Protein AF-A0A522XTF6-F1 (afdb_monomer)

Structure (mmCIF, N/CA/C/O backbone):
data_AF-A0A522XTF6-F1
#
_entry.id   AF-A0A522XTF6-F1
#
loop_
_atom_site.group_PDB
_atom_site.id
_atom_site.type_symbol
_atom_site.label_atom_id
_atom_site.label_alt_id
_atom_site.label_comp_id
_atom_site.label_asym_id
_atom_site.label_entity_id
_atom_site.label_seq_id
_atom_site.pdbx_PDB_ins_code
_atom_site.Car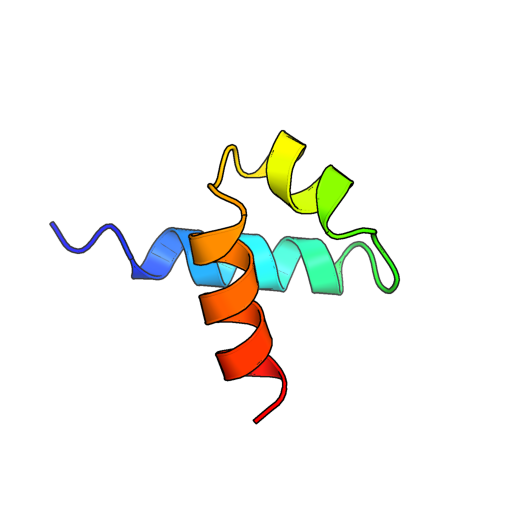tn_x
_atom_site.Cartn_y
_atom_site.Cartn_z
_atom_site.occupancy
_atom_site.B_iso_or_equiv
_atom_site.auth_seq_id
_atom_site.auth_comp_id
_atom_site.auth_asym_id
_atom_site.auth_atom_id
_atom_site.pdbx_PDB_model_num
ATOM 1 N N . MET A 1 1 ? 13.459 -13.864 -7.596 1.00 46.09 1 MET A N 1
ATOM 2 C CA . MET A 1 1 ? 13.312 -13.163 -6.304 1.00 46.09 1 MET A CA 1
ATOM 3 C C . MET A 1 1 ? 12.165 -12.186 -6.503 1.00 46.09 1 MET A C 1
ATOM 5 O O . MET A 1 1 ? 12.389 -11.050 -6.898 1.00 46.09 1 MET A O 1
ATOM 9 N N . ASP A 1 2 ? 10.935 -12.689 -6.408 1.00 47.56 2 ASP A N 1
ATOM 10 C CA . ASP A 1 2 ? 9.714 -11.932 -6.701 1.00 47.56 2 ASP A CA 1
ATOM 11 C C . ASP A 1 2 ? 9.251 -11.163 -5.453 1.00 47.56 2 ASP A C 1
ATOM 13 O O . ASP A 1 2 ? 8.314 -11.554 -4.769 1.00 47.56 2 ASP A O 1
ATOM 17 N N . ASP A 1 3 ? 9.909 -10.034 -5.174 1.00 56.84 3 ASP A N 1
ATOM 18 C CA . ASP A 1 3 ? 9.658 -9.118 -4.037 1.00 56.84 3 ASP A CA 1
ATOM 19 C C . ASP A 1 3 ? 8.281 -8.407 -4.063 1.00 56.84 3 ASP A C 1
ATOM 21 O O . ASP A 1 3 ? 7.962 -7.566 -3.217 1.00 56.84 3 ASP A O 1
ATOM 25 N N . LYS A 1 4 ? 7.439 -8.679 -5.069 1.00 55.38 4 LYS A N 1
ATOM 26 C CA . LYS A 1 4 ? 6.132 -8.016 -5.214 1.00 55.38 4 LYS A CA 1
ATOM 27 C C . LYS A 1 4 ? 5.045 -8.601 -4.311 1.00 55.38 4 LYS A C 1
ATOM 29 O O . LYS A 1 4 ? 4.110 -7.870 -3.992 1.00 55.38 4 LYS A O 1
ATOM 34 N N . SER A 1 5 ? 5.151 -9.870 -3.910 1.00 58.38 5 SER A N 1
ATOM 35 C CA . SER A 1 5 ? 4.103 -10.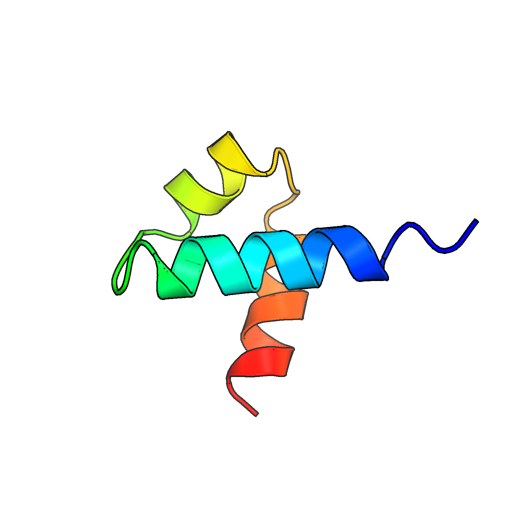538 -3.119 1.00 58.38 5 SER A CA 1
ATOM 36 C C . SER A 1 5 ? 4.021 -9.988 -1.689 1.00 58.38 5 SER A C 1
ATOM 38 O O . SER A 1 5 ? 2.936 -9.659 -1.210 1.00 58.38 5 SER A O 1
ATOM 40 N N . ASP A 1 6 ? 5.169 -9.774 -1.045 1.00 70.25 6 ASP A N 1
ATOM 41 C CA . ASP A 1 6 ? 5.236 -9.419 0.380 1.00 70.25 6 ASP A CA 1
ATOM 42 C C . ASP A 1 6 ? 4.679 -8.022 0.687 1.00 70.25 6 ASP A C 1
ATOM 44 O O . ASP A 1 6 ? 4.099 -7.779 1.747 1.00 70.25 6 ASP A O 1
ATOM 48 N N . ASN A 1 7 ? 4.835 -7.074 -0.239 1.00 73.19 7 ASN A N 1
ATOM 49 C CA . ASN A 1 7 ? 4.409 -5.690 -0.022 1.00 73.19 7 ASN A CA 1
ATOM 50 C C . ASN A 1 7 ? 2.886 -5.5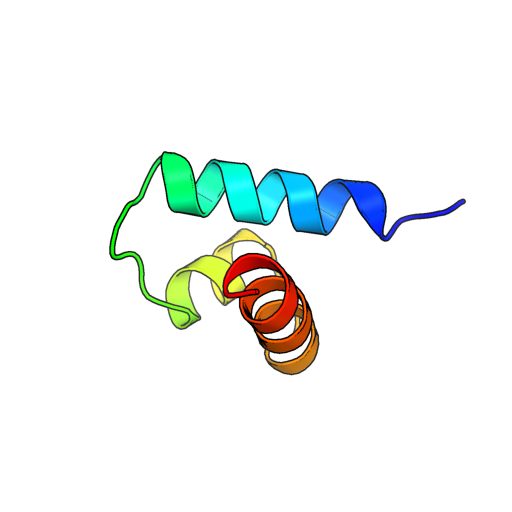32 -0.076 1.00 73.19 7 ASN A C 1
ATOM 52 O O . ASN A 1 7 ? 2.322 -4.757 0.698 1.00 73.19 7 ASN A O 1
ATOM 56 N N . ALA A 1 8 ? 2.220 -6.281 -0.958 1.00 75.00 8 ALA A N 1
ATOM 57 C CA . ALA A 1 8 ? 0.764 -6.281 -1.057 1.00 75.00 8 ALA A CA 1
ATOM 58 C C . ALA A 1 8 ? 0.124 -6.908 0.190 1.00 75.00 8 ALA A C 1
ATOM 60 O O . ALA A 1 8 ? -0.835 -6.361 0.732 1.00 75.00 8 ALA A O 1
ATOM 61 N N . GLU A 1 9 ? 0.689 -8.011 0.682 1.00 81.94 9 GLU A N 1
ATOM 62 C CA . GLU A 1 9 ? 0.198 -8.686 1.884 1.00 81.94 9 GLU A CA 1
ATOM 63 C C . GLU A 1 9 ? 0.381 -7.822 3.138 1.00 81.94 9 GLU A C 1
ATOM 65 O O . GLU A 1 9 ? -0.569 -7.620 3.895 1.00 81.94 9 GLU A O 1
ATOM 70 N N . ARG A 1 10 ? 1.561 -7.212 3.313 1.00 81.88 10 ARG A N 1
ATOM 71 C CA . ARG A 1 10 ? 1.812 -6.251 4.402 1.00 81.88 10 ARG A CA 1
ATOM 72 C C . ARG A 1 10 ? 0.865 -5.059 4.352 1.00 81.88 10 ARG A C 1
ATOM 74 O O . ARG A 1 10 ? 0.383 -4.606 5.388 1.00 81.88 10 ARG A O 1
ATOM 81 N N . MET A 1 11 ? 0.578 -4.559 3.152 1.00 80.81 11 MET A N 1
ATOM 82 C CA . MET A 1 11 ? -0.381 -3.480 2.964 1.00 80.81 11 MET A CA 1
ATOM 83 C C . MET A 1 11 ? -1.797 -3.896 3.358 1.00 80.81 11 MET A C 1
ATOM 85 O O . MET A 1 11 ? -2.469 -3.156 4.076 1.00 80.81 11 MET A O 1
ATOM 89 N N . LEU A 1 12 ? -2.238 -5.073 2.920 1.00 82.31 12 LEU A N 1
ATOM 90 C CA . LEU A 1 12 ? -3.554 -5.597 3.253 1.00 82.31 12 LEU A CA 1
ATOM 91 C C . LEU A 1 12 ? -3.701 -5.789 4.766 1.00 82.31 12 LEU A C 1
ATOM 93 O O . LEU A 1 12 ? -4.677 -5.316 5.344 1.00 82.31 12 LEU A O 1
ATOM 97 N N . GLN A 1 13 ? -2.710 -6.404 5.416 1.00 85.56 13 GLN A N 1
ATOM 98 C CA . GLN A 1 13 ? -2.687 -6.570 6.871 1.00 85.56 13 GLN A CA 1
ATOM 99 C C . GLN A 1 13 ? -2.741 -5.224 7.596 1.00 85.56 13 GLN A C 1
ATOM 101 O O . GLN A 1 13 ? -3.505 -5.069 8.547 1.00 85.56 13 GLN A O 1
ATOM 106 N N . PHE A 1 14 ? -1.986 -4.226 7.131 1.00 84.75 14 PHE A N 1
ATOM 107 C CA . PHE A 1 14 ? -2.003 -2.896 7.731 1.00 84.75 14 PHE A CA 1
ATOM 108 C C . PHE A 1 14 ? -3.384 -2.231 7.628 1.00 84.75 14 PHE A C 1
ATOM 110 O O . PHE A 1 14 ? -3.859 -1.662 8.611 1.00 84.75 14 PHE A O 1
ATOM 117 N N . ILE A 1 15 ? -4.041 -2.324 6.466 1.00 83.06 15 ILE A N 1
ATOM 118 C CA . ILE A 1 15 ? -5.391 -1.779 6.242 1.00 83.06 15 ILE A CA 1
ATOM 119 C C . ILE A 1 15 ? -6.426 -2.521 7.093 1.00 83.06 15 ILE A C 1
ATOM 121 O O . ILE A 1 15 ? -7.300 -1.884 7.676 1.00 83.06 15 ILE A O 1
ATOM 125 N N . GLN A 1 16 ? -6.317 -3.847 7.204 1.00 83.88 16 GLN A N 1
ATOM 126 C CA . GLN A 1 16 ? -7.201 -4.656 8.047 1.00 83.88 16 GLN A CA 1
ATOM 127 C C . GLN A 1 16 ? -7.047 -4.323 9.535 1.00 83.88 16 GLN A C 1
ATOM 129 O O . GLN A 1 16 ? -8.040 -4.264 10.254 1.00 83.88 16 GLN A O 1
ATOM 134 N N . GLN A 1 17 ? -5.819 -4.082 10.000 1.00 86.19 17 GLN A N 1
ATOM 135 C CA . GLN A 1 17 ? -5.552 -3.680 11.383 1.00 86.19 17 GLN A C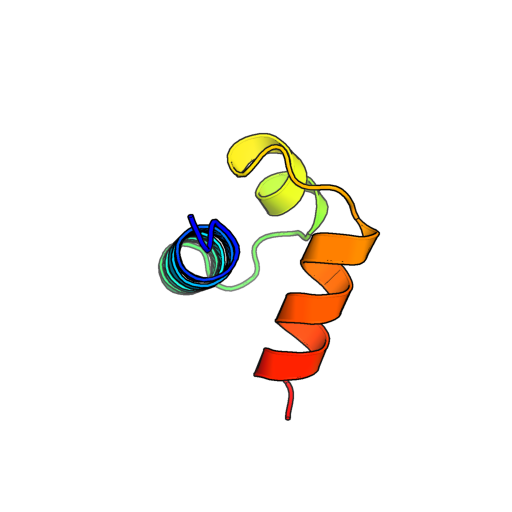A 1
ATOM 136 C C . GLN A 1 17 ? -5.933 -2.220 11.660 1.00 86.19 17 GLN A C 1
ATOM 138 O O . GLN A 1 17 ? -6.248 -1.877 12.796 1.00 86.19 17 GLN A O 1
ATOM 143 N N . ASN A 1 18 ? -5.918 -1.361 10.635 1.00 82.81 18 ASN A N 1
ATOM 144 C CA . ASN A 1 18 ? -6.209 0.067 10.745 1.00 82.81 18 ASN A CA 1
ATOM 145 C C . ASN A 1 18 ? -7.247 0.496 9.689 1.00 82.81 18 ASN A C 1
ATOM 147 O O . ASN A 1 18 ? -6.912 1.224 8.743 1.00 82.81 18 ASN A O 1
ATOM 151 N N . PRO A 1 19 ? -8.516 0.069 9.823 1.00 78.19 19 PRO A N 1
ATOM 152 C CA . PRO A 1 19 ? -9.565 0.481 8.900 1.00 78.19 19 PRO A CA 1
ATOM 153 C C . PRO A 1 19 ? -9.736 2.008 8.954 1.00 78.19 19 PRO A C 1
ATOM 155 O O . PRO A 1 19 ? -9.841 2.599 10.026 1.00 78.19 19 PRO A O 1
ATOM 158 N N . GLY A 1 20 ? -9.724 2.663 7.789 1.00 78.00 20 GLY A N 1
ATOM 159 C CA . GLY A 1 20 ? -9.780 4.129 7.676 1.00 78.00 20 GLY A CA 1
ATOM 160 C C . GLY A 1 20 ? -8.426 4.846 7.782 1.00 78.00 20 GLY A C 1
ATOM 161 O O . GLY A 1 20 ? -8.384 6.078 7.756 1.00 78.00 20 GLY A O 1
ATOM 162 N N . SER A 1 21 ? -7.313 4.110 7.870 1.00 79.69 21 SER A N 1
ATOM 163 C CA . SER A 1 21 ? -5.977 4.709 7.883 1.00 79.69 21 SER A CA 1
ATOM 164 C C . SER A 1 21 ? -5.672 5.462 6.584 1.00 79.69 21 SER A C 1
ATOM 166 O O . SER A 1 21 ? -6.048 5.060 5.482 1.00 79.69 21 SER A O 1
ATOM 168 N N . HIS A 1 22 ? -4.978 6.592 6.704 1.00 81.06 22 HIS A N 1
ATOM 169 C CA . HIS A 1 22 ? -4.646 7.425 5.556 1.00 81.06 22 HIS A CA 1
ATOM 170 C C . HIS A 1 22 ? -3.485 6.837 4.747 1.00 81.06 22 HIS A C 1
ATOM 172 O O . HIS A 1 22 ? -2.493 6.362 5.297 1.00 81.06 22 HIS A O 1
ATOM 178 N N . LEU A 1 23 ? -3.534 7.011 3.422 1.00 77.56 23 LEU A N 1
ATOM 179 C CA . LEU A 1 23 ? -2.477 6.604 2.478 1.00 77.56 23 LEU A CA 1
ATOM 180 C C . LEU A 1 23 ? -1.079 7.083 2.878 1.00 77.56 23 LEU A C 1
ATOM 182 O O . LEU A 1 23 ? -0.073 6.418 2.636 1.00 77.56 23 LEU A O 1
ATOM 186 N N . ARG A 1 24 ? -1.015 8.251 3.518 1.00 81.12 24 ARG A N 1
ATOM 187 C CA . ARG A 1 24 ? 0.220 8.853 4.021 1.00 81.12 24 ARG A CA 1
ATOM 188 C C . ARG A 1 24 ? 0.858 8.045 5.155 1.00 81.12 24 ARG A C 1
ATOM 190 O O . ARG A 1 24 ? 2.079 8.058 5.265 1.00 81.12 24 ARG A O 1
ATOM 197 N N . GLN A 1 25 ? 0.057 7.372 5.976 1.00 82.88 25 GLN A N 1
ATOM 198 C CA . GLN A 1 25 ? 0.525 6.524 7.070 1.00 82.88 25 GLN A CA 1
ATOM 199 C C . GLN A 1 25 ? 1.058 5.197 6.525 1.00 82.88 25 GLN A C 1
ATOM 201 O O . GLN A 1 25 ? 2.188 4.835 6.824 1.00 82.88 25 GLN A O 1
ATOM 206 N N . ILE A 1 26 ? 0.322 4.570 5.602 1.00 81.44 26 ILE A N 1
ATOM 207 C CA . ILE A 1 26 ? 0.750 3.363 4.874 1.00 81.44 26 ILE A CA 1
ATOM 208 C C . ILE A 1 26 ? 2.096 3.594 4.173 1.00 81.44 26 ILE A C 1
ATOM 210 O O . ILE A 1 26 ? 3.000 2.768 4.244 1.00 81.44 26 ILE A O 1
ATOM 214 N N . LYS A 1 27 ? 2.264 4.762 3.541 1.00 84.00 27 LYS A N 1
ATOM 215 C CA . LYS A 1 27 ? 3.524 5.166 2.903 1.00 84.00 27 LYS A CA 1
ATOM 216 C C . LYS A 1 27 ? 4.699 5.210 3.866 1.00 84.00 27 LYS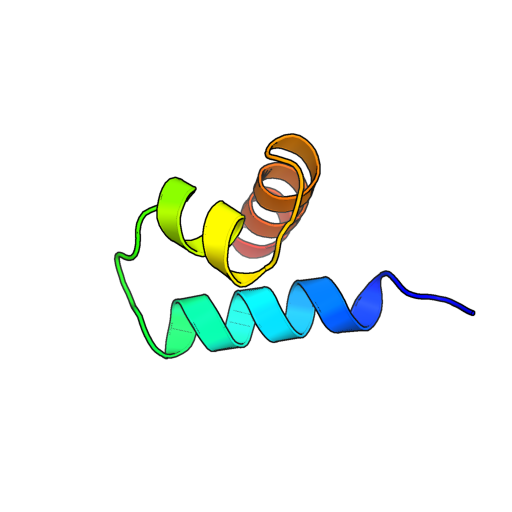 A C 1
ATOM 218 O O . LYS A 1 27 ? 5.794 4.801 3.496 1.00 84.00 27 LYS A O 1
ATOM 223 N N . ARG A 1 28 ? 4.481 5.765 5.058 1.00 84.94 28 ARG A N 1
ATOM 224 C CA . ARG A 1 28 ? 5.527 5.887 6.074 1.00 84.94 28 ARG A CA 1
ATOM 225 C C . ARG A 1 28 ? 5.912 4.516 6.615 1.00 84.94 28 ARG A C 1
ATOM 227 O O . ARG A 1 28 ? 7.101 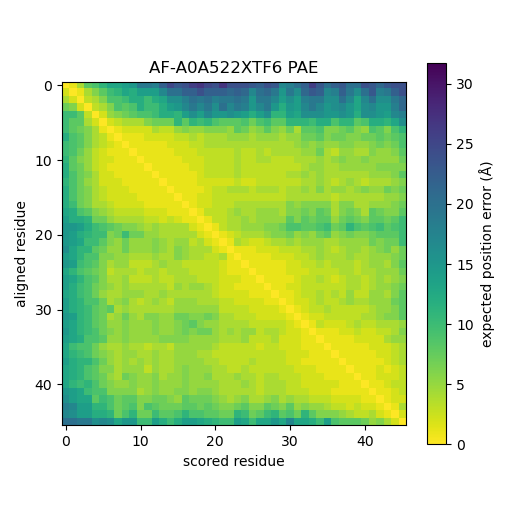4.231 6.656 1.00 84.94 28 ARG A O 1
ATOM 234 N N . GLU A 1 29 ? 4.930 3.665 6.900 1.00 83.56 29 GLU A N 1
ATOM 235 C CA . GLU A 1 29 ? 5.202 2.382 7.558 1.00 83.56 29 GLU A CA 1
ATOM 236 C C . GLU A 1 29 ? 5.709 1.309 6.609 1.00 83.56 29 GLU A C 1
ATOM 238 O O . GLU A 1 29 ? 6.558 0.508 6.987 1.00 83.56 29 GLU A O 1
ATOM 243 N N . LEU A 1 30 ? 5.244 1.307 5.362 1.00 79.62 30 LEU A N 1
ATOM 244 C CA . LEU A 1 30 ? 5.712 0.347 4.364 1.00 79.62 30 LEU A CA 1
ATOM 245 C C . LEU A 1 30 ? 6.917 0.864 3.569 1.00 79.62 30 LEU A C 1
ATOM 247 O O . LEU A 1 30 ? 7.475 0.127 2.763 1.00 79.62 30 LEU A O 1
ATOM 251 N N . ASN A 1 31 ? 7.310 2.130 3.764 1.00 82.31 31 ASN A N 1
ATOM 252 C CA . ASN A 1 31 ? 8.352 2.815 2.992 1.00 82.31 31 ASN A CA 1
ATOM 253 C C . ASN A 1 31 ? 8.165 2.671 1.463 1.00 82.31 31 ASN A C 1
ATOM 255 O O . ASN A 1 31 ? 9.123 2.585 0.694 1.00 82.31 31 ASN A O 1
ATOM 259 N N . LEU A 1 32 ? 6.907 2.615 1.015 1.00 81.75 32 LEU A N 1
ATOM 260 C CA . LEU A 1 32 ? 6.547 2.426 -0.389 1.00 81.75 32 LEU A CA 1
ATOM 261 C C . LEU A 1 32 ? 6.351 3.766 -1.100 1.00 81.75 32 LEU A C 1
ATOM 263 O O . LEU A 1 32 ? 5.970 4.782 -0.513 1.00 81.75 32 LEU A O 1
ATOM 267 N N . SER A 1 33 ? 6.563 3.766 -2.416 1.00 83.44 33 SER A N 1
ATOM 268 C CA . SER A 1 33 ? 6.232 4.921 -3.249 1.00 83.44 33 SER A CA 1
ATOM 269 C C . SER A 1 33 ? 4.710 5.102 -3.355 1.00 83.44 33 SER A C 1
ATOM 271 O O . SER A 1 33 ? 3.948 4.136 -3.286 1.00 83.44 33 SER A O 1
ATOM 273 N N . MET A 1 34 ? 4.246 6.341 -3.565 1.00 82.19 34 MET A N 1
ATOM 274 C CA . MET A 1 34 ? 2.805 6.611 -3.722 1.00 82.19 34 MET A CA 1
ATOM 275 C C . MET A 1 34 ? 2.201 5.851 -4.909 1.00 82.19 34 MET A C 1
ATOM 277 O O . MET A 1 34 ? 1.084 5.359 -4.793 1.00 82.19 34 MET A O 1
ATOM 281 N N . GLY A 1 35 ? 2.950 5.703 -6.008 1.00 84.38 35 GLY A N 1
ATOM 282 C CA . GLY A 1 35 ? 2.494 4.957 -7.183 1.00 84.38 35 GLY A CA 1
ATOM 283 C C . GLY A 1 35 ? 2.308 3.466 -6.896 1.00 84.38 35 GLY A C 1
ATOM 284 O O . GLY A 1 35 ? 1.317 2.880 -7.319 1.00 84.38 35 GLY A O 1
ATOM 285 N N . THR A 1 36 ? 3.208 2.868 -6.109 1.00 83.25 36 THR A N 1
ATOM 286 C CA . THR A 1 36 ? 3.097 1.464 -5.679 1.00 83.25 36 THR A CA 1
ATOM 287 C C . THR A 1 36 ? 1.850 1.246 -4.820 1.00 83.25 36 THR A C 1
ATOM 289 O O . THR A 1 36 ? 1.084 0.322 -5.070 1.00 83.25 36 THR A O 1
ATOM 292 N N . ILE A 1 37 ? 1.599 2.134 -3.854 1.00 82.62 37 ILE A N 1
ATOM 293 C CA . ILE A 1 37 ? 0.423 2.067 -2.971 1.00 82.62 37 ILE A CA 1
ATOM 294 C C . ILE A 1 37 ? -0.876 2.215 -3.772 1.00 82.62 37 ILE A C 1
ATOM 296 O O . ILE A 1 37 ? -1.801 1.432 -3.585 1.00 82.62 37 ILE A O 1
ATOM 300 N N . GLN A 1 38 ? -0.939 3.182 -4.694 1.00 83.12 38 GLN A N 1
ATOM 301 C CA . GLN A 1 38 ? -2.106 3.376 -5.563 1.00 83.12 38 GLN A CA 1
ATOM 302 C C . GLN A 1 38 ? -2.384 2.168 -6.453 1.00 83.12 38 GLN A C 1
ATOM 304 O O . GLN A 1 38 ? -3.538 1.782 -6.600 1.00 83.12 38 GLN A O 1
ATOM 309 N N . TYR A 1 39 ? -1.343 1.558 -7.021 1.00 84.75 39 TYR A N 1
ATOM 310 C CA . TYR A 1 39 ? -1.492 0.353 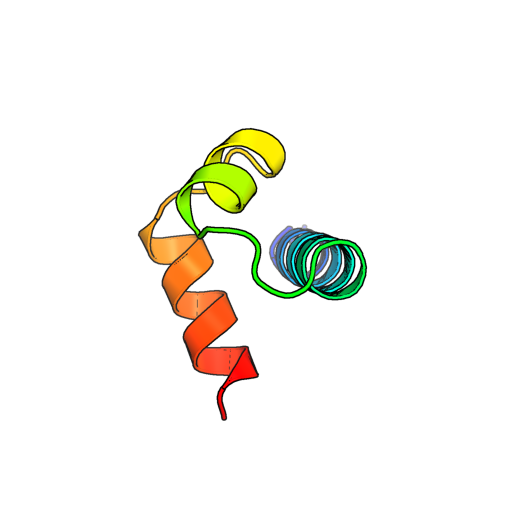-7.830 1.00 84.75 39 TYR A CA 1
ATOM 311 C C . TYR A 1 39 ? -2.121 -0.793 -7.025 1.00 84.75 39 TYR A C 1
ATOM 313 O O . TYR A 1 39 ? -3.082 -1.414 -7.483 1.00 84.75 39 TYR A O 1
ATOM 321 N N . HIS A 1 40 ? -1.625 -1.038 -5.810 1.00 78.44 40 HIS A N 1
ATOM 322 C CA . HIS A 1 40 ? -2.164 -2.087 -4.947 1.00 78.44 40 HIS A CA 1
ATOM 323 C C . HIS A 1 40 ? -3.594 -1.783 -4.479 1.00 78.44 40 HIS A C 1
ATOM 325 O O . HIS A 1 40 ? -4.431 -2.676 -4.522 1.00 78.44 40 HIS A O 1
ATOM 331 N N . LEU A 1 41 ? -3.921 -0.534 -4.133 1.00 78.56 41 LEU A N 1
ATOM 332 C CA . LEU A 1 41 ? -5.295 -0.148 -3.763 1.00 78.56 41 LEU A CA 1
ATOM 333 C C . LEU A 1 41 ? -6.278 -0.305 -4.902 1.00 78.56 41 LEU A C 1
ATOM 335 O O . LEU A 1 41 ? -7.327 -0.900 -4.718 1.00 78.56 41 LEU A O 1
ATOM 339 N N . ASN A 1 42 ? -5.915 0.176 -6.085 1.00 82.50 42 ASN A N 1
ATOM 340 C CA . ASN A 1 42 ? -6.758 0.049 -7.265 1.00 82.50 42 ASN A CA 1
ATOM 341 C C . ASN A 1 42 ? -6.965 -1.423 -7.670 1.00 82.50 42 ASN A C 1
ATOM 343 O O . ASN A 1 42 ? -7.923 -1.747 -8.363 1.00 82.50 42 ASN A O 1
ATOM 347 N N . THR A 1 43 ? -6.064 -2.317 -7.250 1.00 78.50 43 THR A N 1
ATOM 348 C CA . THR A 1 43 ? -6.239 -3.769 -7.400 1.00 78.50 43 THR A CA 1
ATOM 349 C C . THR A 1 43 ? -7.171 -4.350 -6.329 1.00 78.50 43 THR A C 1
ATOM 351 O O . THR A 1 43 ? -7.867 -5.309 -6.623 1.00 78.50 43 THR A O 1
ATOM 354 N N . LEU A 1 44 ? -7.200 -3.781 -5.116 1.00 71.81 44 LEU A N 1
ATOM 355 C CA . LEU A 1 44 ? -8.066 -4.208 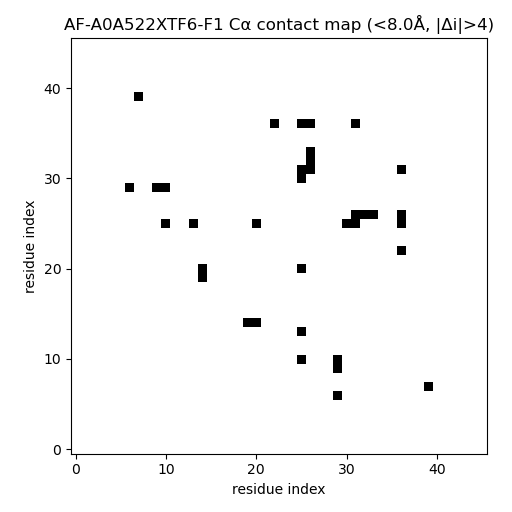-4.004 1.00 71.81 44 LEU A CA 1
ATOM 356 C C . LEU A 1 44 ? -9.499 -3.646 -4.079 1.00 71.81 44 LEU A C 1
ATOM 358 O O . LEU A 1 44 ? -10.404 -4.242 -3.508 1.00 71.81 44 LEU A O 1
ATOM 362 N N . GLU A 1 45 ? -9.707 -2.500 -4.735 1.00 74.75 45 GLU A N 1
ATOM 363 C CA . GLU A 1 45 ? -11.039 -1.912 -4.977 1.00 74.75 45 GLU A CA 1
ATOM 364 C C . GLU A 1 45 ? -11.809 -2.584 -6.130 1.00 74.75 45 GLU A C 1
ATOM 366 O O . GLU A 1 45 ? -12.990 -2.292 -6.323 1.00 74.75 45 GLU A O 1
ATOM 371 N N . LYS A 1 46 ? -11.155 -3.458 -6.903 1.00 56.59 46 LYS A N 1
ATOM 372 C CA . LYS A 1 46 ? -11.784 -4.273 -7.951 1.00 56.59 46 LYS A CA 1
ATOM 373 C C . LYS A 1 46 ? -12.204 -5.634 -7.420 1.00 56.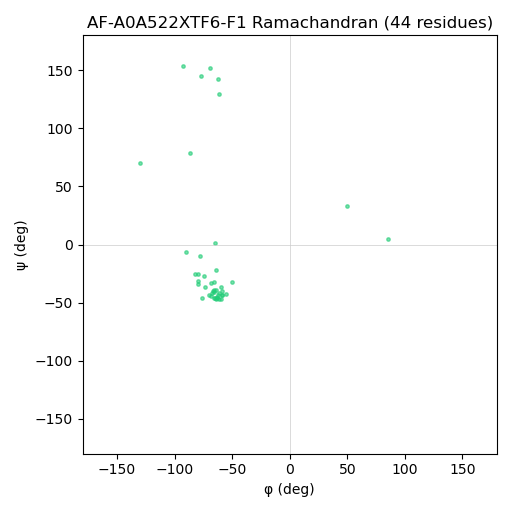59 46 LYS A C 1
ATOM 375 O O . LYS A 1 46 ? -13.280 -6.092 -7.864 1.00 56.59 46 LYS A O 1
#

Foldseek 3Di:
DCPLPVLLVVLVVVCVVPPPDDLVVSCVVSVDDSVSSVVSVVVVVD

Nearest PDB structures (foldseek):
  5duk-assembly1_B  TM=9.131E-01  e=3.256E-02  Thermoplasmatales archaeon SCGC AB-539-N05
  4kmf-assembly1_A-2  TM=8.457E-01  e=1.355E-01  Carassius auratus
  2cfx-assembly1_C  TM=8.779E-01  e=2.763E-01  Bacillus subtilis
  4a12-assembly1_B  TM=8.806E-01  e=5.637E-01  Staphylococcus aureus
  4pcq-assembly2_C  TM=8.305E-01  e=2.060E+00  Mycobacterium tuberculosis H37Rv

Solvent-accessible surface area (backbone atoms only — not comparable to full-atom values): 2892 Å² total; per-residue (Å²): 136,78,75,68,62,63,56,54,52,54,49,49,53,50,43,70,77,36,77,88,64,53,70,71,54,55,30,64,76,68,70,48,54,71,67,59,53,50,53,51,47,62,59,70,77,105

Sequence (46 aa):
MDDKSDNAERMLQFIQQNPGSHLRQIKRELNLSMGTIQYHLNTLEK

Secondary structure (DSSP, 8-state):
--THHHHHHHHHHHHHHSTT--HHHHHHHH---HHHHHHHHHHH--

Radius of gyration: 10.0 Å; Cα contacts (8 Å, |Δi|>4): 18; chains: 1; bounding box: 25×22×19 Å

pLDDT: mean 77.32, std 10.02, range [46.09, 86.19]

Mean predicted aligned error: 6.04 Å